Protein AF-A0A7C7FZJ0-F1 (afdb_monomer)

Secondary structure (DSSP, 8-state):
--------HHHHHHHHHHHHHHHHHHHHHHHHHHHHHHHHHHHHHHHHHHHHHHHHTTS----HHHHHHHTT--HHHHHHHHHHHHHT-

Structure (mmCIF, N/CA/C/O backbone):
data_AF-A0A7C7FZJ0-F1
#
_entry.id   AF-A0A7C7FZJ0-F1
#
loop_
_atom_site.group_PDB
_atom_site.id
_atom_site.type_symbol
_atom_site.label_atom_id
_atom_site.label_alt_id
_atom_site.label_comp_id
_atom_site.label_asym_id
_atom_site.label_entity_id
_atom_site.label_seq_id
_atom_site.pdbx_PDB_ins_code
_atom_site.Cartn_x
_atom_site.Cartn_y
_atom_site.Cartn_z
_atom_site.occupancy
_atom_site.B_iso_or_equiv
_atom_site.auth_seq_id
_atom_site.auth_comp_id
_atom_site.auth_asym_id
_atom_site.auth_atom_id
_atom_site.pdbx_PDB_model_num
ATOM 1 N N . MET A 1 1 ? 48.593 8.202 -24.278 1.00 37.09 1 MET A N 1
ATOM 2 C CA . MET A 1 1 ? 47.769 7.827 -25.450 1.00 37.09 1 MET A CA 1
ATOM 3 C C . MET A 1 1 ? 46.356 7.502 -24.976 1.00 37.09 1 MET A C 1
ATOM 5 O O . MET A 1 1 ? 46.208 6.575 -24.193 1.00 37.09 1 MET A O 1
ATOM 9 N N . LYS A 1 2 ? 45.336 8.276 -25.373 1.00 46.47 2 LYS A N 1
ATOM 10 C CA . LYS A 1 2 ? 43.922 7.915 -25.155 1.00 46.47 2 LYS A CA 1
ATOM 11 C C . LYS A 1 2 ? 43.467 7.076 -26.350 1.00 46.47 2 LYS A C 1
ATOM 13 O O . LYS A 1 2 ? 43.468 7.582 -27.466 1.00 46.47 2 LYS A O 1
ATOM 18 N N . LEU A 1 3 ? 43.100 5.818 -26.121 1.00 47.69 3 LEU A N 1
ATOM 19 C CA . LEU A 1 3 ? 42.412 4.988 -27.111 1.00 47.69 3 LEU A CA 1
ATOM 20 C C . LEU A 1 3 ? 40.985 5.528 -27.279 1.00 47.69 3 LEU A C 1
ATOM 22 O O . LEU A 1 3 ? 40.088 5.180 -26.516 1.00 47.69 3 LEU A O 1
ATOM 26 N N . THR A 1 4 ? 40.766 6.427 -28.237 1.00 55.50 4 THR A N 1
ATOM 27 C CA . THR A 1 4 ? 39.409 6.750 -28.690 1.00 55.50 4 THR A CA 1
ATOM 28 C C . THR A 1 4 ? 38.992 5.674 -29.681 1.00 55.50 4 THR A C 1
ATOM 30 O O . THR A 1 4 ? 39.351 5.748 -30.855 1.00 55.50 4 THR A O 1
ATOM 33 N N . ASN A 1 5 ? 38.265 4.659 -29.214 1.00 59.56 5 ASN A N 1
ATOM 34 C CA . ASN A 1 5 ? 37.595 3.720 -30.110 1.00 59.56 5 ASN A CA 1
ATOM 35 C C . ASN A 1 5 ? 36.574 4.514 -30.938 1.00 59.56 5 ASN A C 1
ATOM 37 O O . ASN A 1 5 ? 35.543 4.937 -30.418 1.00 59.56 5 ASN A O 1
ATOM 41 N N . GLN A 1 6 ? 36.891 4.781 -32.205 1.00 64.38 6 GLN A N 1
ATOM 42 C CA . GLN A 1 6 ? 35.952 5.396 -33.137 1.00 64.38 6 GLN A CA 1
ATOM 43 C C . GLN A 1 6 ? 34.949 4.327 -33.569 1.00 64.38 6 GLN A C 1
ATOM 45 O O . GLN A 1 6 ? 35.281 3.418 -34.326 1.00 64.38 6 GLN A O 1
ATOM 50 N N . HIS A 1 7 ? 33.729 4.410 -33.045 1.00 64.06 7 HIS A N 1
ATOM 51 C CA . HIS A 1 7 ? 32.633 3.565 -33.500 1.00 64.06 7 HIS A CA 1
ATOM 52 C C . HIS A 1 7 ? 32.162 4.012 -34.886 1.00 64.06 7 HIS A C 1
ATOM 54 O O . HIS A 1 7 ? 32.105 5.206 -35.184 1.00 64.06 7 HIS A O 1
ATOM 60 N N . THR A 1 8 ? 31.809 3.057 -35.746 1.00 81.06 8 THR A N 1
ATOM 61 C CA . THR A 1 8 ? 31.214 3.380 -37.048 1.00 81.06 8 THR A CA 1
ATOM 62 C C . THR A 1 8 ? 29.777 3.877 -36.866 1.00 81.06 8 THR A C 1
ATOM 64 O O . THR A 1 8 ? 29.115 3.567 -35.874 1.00 81.06 8 THR A O 1
ATOM 67 N N . ALA A 1 9 ? 29.254 4.640 -37.831 1.00 81.31 9 ALA A N 1
ATOM 68 C CA . ALA A 1 9 ? 27.881 5.155 -37.774 1.00 81.31 9 ALA A CA 1
ATOM 69 C C . ALA A 1 9 ? 26.831 4.042 -37.560 1.00 81.31 9 ALA A C 1
ATOM 71 O O . ALA A 1 9 ? 25.857 4.240 -36.835 1.00 81.31 9 ALA A O 1
ATOM 72 N N . GLU A 1 10 ? 27.058 2.853 -38.124 1.00 85.06 10 GLU A N 1
ATOM 73 C CA . GLU A 1 10 ? 26.202 1.676 -37.925 1.00 85.06 10 GLU A CA 1
ATOM 74 C C . GLU A 1 10 ? 26.269 1.119 -36.494 1.00 85.06 10 GLU A C 1
ATOM 76 O O . GLU A 1 10 ? 25.242 0.747 -35.926 1.00 85.06 10 GLU A O 1
ATOM 81 N N . GLN A 1 11 ? 27.440 1.146 -35.851 1.00 86.19 11 GLN A N 1
ATOM 82 C CA . GLN A 1 11 ? 27.577 0.754 -34.443 1.00 86.19 11 GLN A CA 1
ATOM 83 C C . GLN A 1 11 ? 26.847 1.726 -33.506 1.00 86.19 11 GLN A C 1
ATOM 85 O O . GLN A 1 11 ? 26.208 1.290 -32.548 1.00 86.19 11 GLN A O 1
ATOM 90 N N . TYR A 1 12 ? 26.869 3.030 -33.802 1.00 86.31 12 TYR A N 1
ATOM 91 C CA . TYR A 1 12 ? 26.091 4.012 -33.041 1.00 86.31 12 TYR A CA 1
ATOM 92 C C . TYR A 1 12 ? 24.583 3.801 -33.190 1.00 86.31 12 TYR A C 1
ATOM 94 O O . TYR A 1 12 ? 23.861 3.841 -32.193 1.00 86.31 12 TYR A O 1
ATOM 102 N N . LYS A 1 13 ? 24.095 3.534 -34.409 1.00 90.00 13 LYS A N 1
ATOM 103 C CA . LYS A 1 13 ? 22.676 3.215 -34.638 1.00 90.00 13 LYS A CA 1
ATOM 104 C C . LYS A 1 13 ? 22.253 1.972 -33.854 1.00 90.00 13 LYS A C 1
ATOM 106 O O . LYS A 1 13 ? 21.217 2.005 -33.190 1.00 90.00 13 LYS A O 1
ATOM 111 N N . ALA A 1 14 ? 23.068 0.916 -33.878 1.00 92.06 14 ALA A N 1
ATOM 112 C CA . ALA A 1 14 ? 22.802 -0.310 -33.132 1.00 92.06 14 ALA A CA 1
ATOM 113 C C . ALA A 1 14 ? 22.750 -0.072 -31.611 1.00 92.06 14 ALA A C 1
ATOM 115 O O . ALA A 1 14 ? 21.821 -0.542 -30.951 1.00 92.06 14 ALA A O 1
ATOM 116 N N . GLU A 1 15 ? 23.677 0.712 -31.047 1.00 93.25 15 GLU A N 1
ATOM 117 C CA . GLU A 1 15 ? 23.656 1.010 -29.607 1.00 93.25 15 GLU A CA 1
ATOM 118 C C . GLU A 1 15 ? 22.455 1.883 -29.216 1.00 93.25 15 GLU A C 1
ATOM 120 O O . GLU A 1 15 ? 21.846 1.649 -28.173 1.00 93.25 15 GLU A O 1
ATOM 125 N N . ILE A 1 16 ? 22.034 2.831 -30.063 1.00 93.06 16 ILE A N 1
ATOM 126 C CA . ILE A 1 16 ? 20.815 3.622 -29.822 1.00 93.06 16 ILE A CA 1
ATOM 127 C C . ILE A 1 16 ? 19.581 2.715 -29.754 1.00 93.06 16 ILE A C 1
ATOM 129 O O . ILE A 1 16 ? 18.758 2.871 -28.848 1.00 93.06 16 ILE A O 1
ATOM 133 N N . VAL A 1 17 ? 19.441 1.760 -30.680 1.00 95.56 17 VAL A N 1
ATOM 134 C CA . VAL A 1 17 ? 18.330 0.792 -30.663 1.00 95.56 17 VAL A CA 1
ATOM 135 C C . VAL A 1 17 ? 18.379 -0.054 -29.391 1.00 95.56 17 VAL A C 1
ATOM 137 O O . VAL A 1 17 ? 17.382 -0.134 -28.674 1.00 95.56 17 VAL A O 1
ATOM 140 N N . ARG A 1 18 ? 19.554 -0.581 -29.032 1.00 95.75 18 ARG A N 1
ATOM 141 C CA . ARG A 1 18 ? 19.741 -1.387 -27.817 1.00 95.75 18 ARG A CA 1
ATOM 142 C C . ARG A 1 18 ? 19.380 -0.628 -26.538 1.00 95.75 18 ARG A C 1
ATOM 144 O O . ARG A 1 18 ? 18.762 -1.186 -25.628 1.00 95.75 18 ARG A O 1
ATOM 151 N N . LEU A 1 19 ? 19.760 0.648 -26.450 1.00 96.44 19 LEU A N 1
ATOM 152 C CA . LEU A 1 19 ? 19.419 1.507 -25.315 1.00 96.44 19 L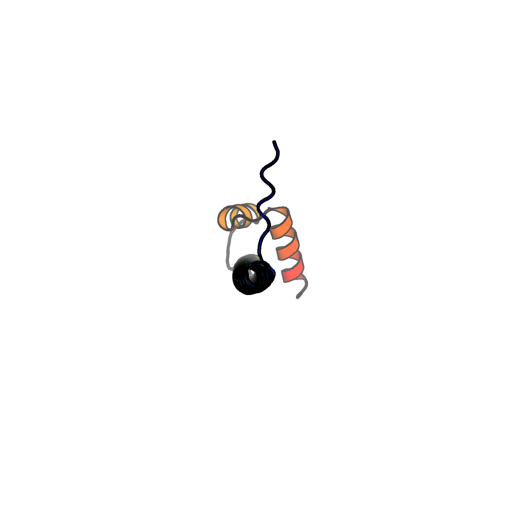EU A CA 1
ATOM 153 C C . LEU A 1 19 ? 17.912 1.774 -25.243 1.00 96.44 19 LEU A C 1
ATOM 155 O O . LEU A 1 19 ? 17.348 1.729 -24.150 1.00 96.44 19 LEU A O 1
ATOM 159 N N . ARG A 1 20 ? 17.242 1.978 -26.386 1.00 95.94 20 ARG A N 1
ATOM 160 C CA . ARG A 1 20 ? 15.778 2.137 -26.442 1.00 95.94 20 ARG A CA 1
ATOM 161 C C . ARG A 1 20 ? 15.048 0.876 -25.991 1.00 95.94 20 ARG A C 1
ATOM 163 O O . ARG A 1 20 ? 14.140 0.965 -25.170 1.00 95.94 20 ARG A O 1
ATOM 170 N N . GLU A 1 21 ? 15.458 -0.296 -26.467 1.00 97.25 21 GLU A N 1
ATOM 171 C CA . GLU A 1 21 ? 14.870 -1.576 -26.051 1.00 97.25 21 GLU A CA 1
ATOM 172 C C . GLU A 1 21 ? 15.047 -1.824 -24.549 1.00 97.25 21 GLU A C 1
ATOM 174 O O . GLU A 1 21 ? 14.110 -2.244 -23.860 1.00 97.25 21 GLU A O 1
ATOM 179 N N . ARG A 1 22 ? 16.231 -1.503 -24.011 1.00 96.75 22 ARG A N 1
ATOM 180 C CA . ARG A 1 22 ? 16.489 -1.571 -22.570 1.00 96.75 22 ARG A CA 1
ATOM 181 C C . ARG A 1 22 ? 15.567 -0.640 -21.789 1.00 96.75 22 ARG A C 1
ATOM 183 O O . ARG A 1 22 ? 14.984 -1.088 -20.803 1.00 96.75 22 ARG A O 1
ATOM 190 N N . ASP A 1 23 ? 15.438 0.616 -22.210 1.00 97.62 23 ASP A N 1
ATOM 191 C CA . ASP A 1 23 ? 14.593 1.606 -21.536 1.00 97.62 23 ASP A CA 1
ATOM 192 C C . ASP A 1 23 ? 13.119 1.170 -21.547 1.00 97.62 23 ASP A C 1
ATOM 194 O O . ASP A 1 23 ? 12.464 1.159 -20.504 1.00 97.62 23 ASP A O 1
ATOM 198 N N . ILE A 1 24 ? 12.614 0.675 -22.683 1.00 97.44 24 ILE A N 1
ATOM 199 C CA . ILE A 1 24 ? 11.257 0.111 -22.787 1.00 97.44 24 ILE A CA 1
ATOM 200 C C . ILE A 1 24 ? 11.066 -1.038 -21.788 1.00 97.44 24 ILE A C 1
ATOM 202 O O . ILE A 1 24 ? 10.074 -1.059 -21.048 1.00 97.44 24 ILE A O 1
ATOM 206 N N . LYS A 1 25 ? 12.023 -1.972 -21.717 1.00 97.31 25 LYS A N 1
ATOM 207 C CA . LYS A 1 25 ? 11.964 -3.110 -20.790 1.00 97.31 25 LYS A CA 1
ATOM 208 C C . LYS A 1 25 ? 11.993 -2.651 -19.331 1.00 97.31 25 LYS A C 1
ATOM 210 O O . LYS A 1 25 ? 11.164 -3.094 -18.540 1.00 97.31 25 LYS A O 1
ATOM 215 N N . GLN A 1 26 ? 12.898 -1.742 -18.975 1.00 97.00 26 GLN A N 1
ATOM 216 C CA . GLN A 1 26 ? 13.018 -1.213 -17.614 1.00 97.00 26 GLN A CA 1
ATOM 217 C C . GLN A 1 26 ? 11.753 -0.463 -17.187 1.00 97.00 26 GLN A C 1
ATOM 219 O O . GLN A 1 26 ? 11.218 -0.736 -16.112 1.00 97.00 26 GLN A O 1
ATOM 224 N N . ARG A 1 27 ? 11.211 0.409 -18.045 1.00 96.94 27 ARG A N 1
ATOM 225 C CA . ARG A 1 27 ? 9.955 1.124 -17.775 1.00 96.94 27 ARG A CA 1
ATOM 226 C C . ARG A 1 27 ? 8.775 0.175 -17.616 1.00 96.94 27 ARG A C 1
ATOM 228 O O . ARG A 1 27 ? 7.941 0.389 -16.740 1.00 96.94 27 ARG A O 1
ATOM 235 N N . SER A 1 28 ? 8.688 -0.868 -18.441 1.00 96.50 28 SER A N 1
ATOM 236 C CA . SER A 1 28 ? 7.652 -1.897 -18.301 1.00 96.50 28 SER A CA 1
ATOM 237 C C . SER A 1 28 ? 7.726 -2.580 -16.932 1.00 96.50 28 SER A C 1
ATOM 239 O O . SER A 1 28 ? 6.733 -2.617 -16.202 1.00 96.50 28 SER A O 1
ATOM 241 N N . THR A 1 29 ? 8.921 -3.017 -16.530 1.00 97.31 29 THR A N 1
ATOM 242 C CA . THR A 1 29 ? 9.147 -3.649 -15.225 1.00 97.31 29 THR A CA 1
ATOM 243 C C . THR A 1 29 ? 8.804 -2.709 -14.072 1.00 97.31 29 THR A C 1
ATOM 245 O O . THR A 1 29 ? 8.077 -3.102 -13.163 1.00 97.31 29 THR A O 1
ATOM 248 N N . ILE A 1 30 ? 9.262 -1.454 -14.117 1.00 97.12 30 ILE A N 1
ATOM 249 C CA . ILE A 1 30 ? 8.977 -0.459 -13.074 1.00 97.12 30 ILE A CA 1
ATOM 250 C C . ILE A 1 30 ? 7.472 -0.204 -12.959 1.00 97.12 30 ILE A C 1
ATOM 252 O O . ILE A 1 30 ? 6.951 -0.172 -11.844 1.00 97.12 30 ILE A O 1
ATOM 256 N N . ARG A 1 31 ? 6.752 -0.070 -14.082 1.00 96.44 31 ARG A N 1
ATOM 257 C CA . ARG A 1 31 ? 5.287 0.089 -14.069 1.00 96.44 31 ARG A CA 1
ATOM 258 C C . ARG A 1 31 ? 4.593 -1.101 -13.410 1.00 96.44 31 ARG A C 1
ATOM 260 O O . ARG A 1 31 ? 3.750 -0.893 -12.544 1.00 96.44 31 ARG A O 1
ATOM 267 N N . SER A 1 32 ? 4.988 -2.325 -13.760 1.00 96.19 32 SER A N 1
ATOM 268 C CA . SER A 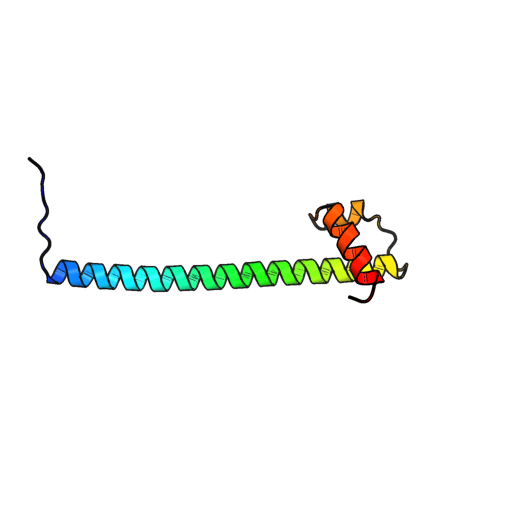1 32 ? 4.429 -3.543 -13.160 1.00 96.19 32 SER A CA 1
ATOM 269 C C . SER A 1 32 ? 4.701 -3.625 -11.652 1.00 96.19 32 SER A C 1
ATOM 271 O O . SER A 1 32 ? 3.785 -3.841 -10.859 1.00 96.19 32 SER A O 1
ATOM 273 N N . LEU A 1 33 ? 5.939 -3.357 -11.223 1.0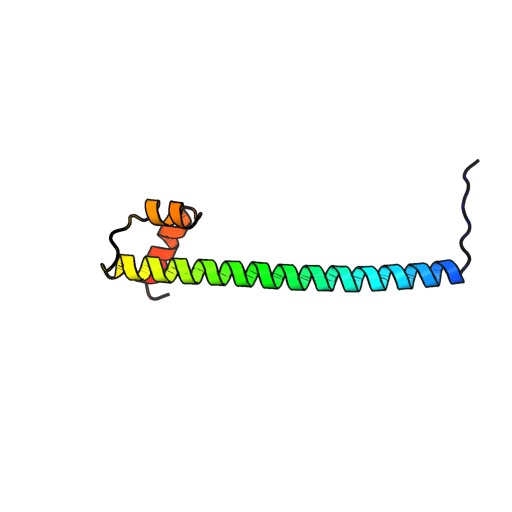0 97.38 33 LEU A N 1
ATOM 274 C CA . LEU A 1 33 ? 6.305 -3.334 -9.803 1.00 97.38 33 LEU A CA 1
ATOM 275 C C . LEU A 1 33 ? 5.551 -2.249 -9.027 1.00 97.38 33 LEU A C 1
ATOM 277 O O . LEU A 1 33 ? 5.117 -2.488 -7.901 1.00 97.38 33 LEU A O 1
ATOM 281 N N . THR A 1 34 ? 5.362 -1.077 -9.634 1.00 97.00 34 THR A N 1
ATOM 282 C CA . THR A 1 34 ? 4.611 0.035 -9.039 1.00 97.00 34 THR A CA 1
ATOM 283 C C . THR A 1 34 ? 3.147 -0.348 -8.847 1.00 97.00 34 THR A C 1
ATOM 285 O O . THR A 1 34 ? 2.637 -0.246 -7.735 1.00 97.00 34 THR A O 1
ATOM 288 N N . ALA A 1 35 ? 2.506 -0.900 -9.882 1.00 96.12 35 ALA A N 1
ATOM 289 C CA . ALA A 1 35 ? 1.128 -1.380 -9.805 1.00 96.12 35 ALA A CA 1
ATOM 290 C C . ALA A 1 35 ? 0.956 -2.483 -8.745 1.00 96.12 35 ALA A C 1
ATOM 292 O O . ALA A 1 35 ? 0.009 -2.454 -7.9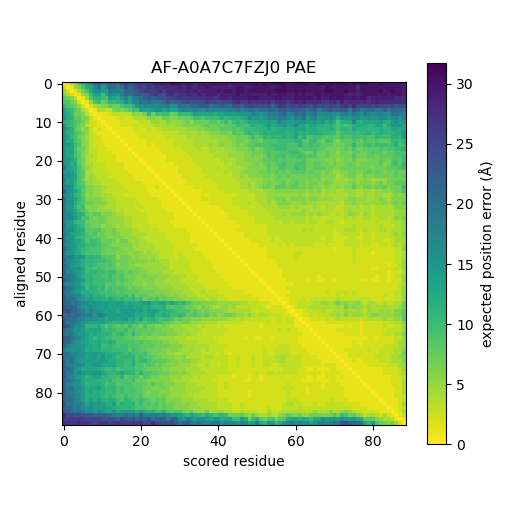59 1.00 96.12 35 ALA A O 1
ATOM 293 N N . ASN A 1 36 ? 1.899 -3.427 -8.663 1.00 97.56 36 ASN A N 1
ATOM 294 C CA . ASN A 1 36 ? 1.873 -4.485 -7.653 1.00 97.56 36 ASN A CA 1
ATOM 295 C C . ASN A 1 36 ? 2.026 -3.939 -6.231 1.00 97.56 36 ASN A C 1
ATOM 297 O O . ASN A 1 36 ? 1.289 -4.350 -5.333 1.00 97.56 36 ASN A O 1
ATOM 301 N N . ARG A 1 37 ? 2.949 -2.994 -6.024 1.00 96.69 37 ARG A N 1
ATOM 302 C CA . ARG A 1 37 ? 3.127 -2.309 -4.739 1.00 96.69 37 ARG A CA 1
ATOM 303 C C . ARG A 1 37 ? 1.847 -1.589 -4.324 1.00 96.69 37 ARG A C 1
ATOM 305 O O . ARG A 1 37 ? 1.428 -1.719 -3.176 1.00 96.69 37 ARG A O 1
ATOM 312 N N . ASP A 1 38 ? 1.233 -0.845 -5.237 1.00 96.62 38 ASP A N 1
ATOM 313 C CA . ASP A 1 38 ? 0.040 -0.051 -4.942 1.00 96.62 38 ASP A CA 1
ATOM 314 C C . ASP A 1 38 ? -1.169 -0.956 -4.654 1.00 96.62 38 ASP A C 1
ATOM 316 O O . ASP A 1 38 ? -1.890 -0.730 -3.683 1.00 96.62 38 ASP A O 1
ATOM 320 N N . ASN A 1 39 ? -1.317 -2.063 -5.388 1.00 97.56 39 ASN A N 1
ATOM 321 C CA . ASN A 1 39 ? -2.322 -3.089 -5.102 1.00 97.56 39 ASN A CA 1
ATOM 322 C C . ASN A 1 39 ? -2.102 -3.751 -3.729 1.00 97.56 39 ASN A C 1
ATOM 324 O O . ASN A 1 39 ? -3.049 -3.950 -2.968 1.00 97.56 39 ASN A O 1
ATOM 328 N N . LEU A 1 40 ? -0.854 -4.076 -3.375 1.00 96.31 40 LEU A N 1
ATOM 329 C CA . LEU A 1 40 ? -0.542 -4.664 -2.072 1.00 96.31 40 LEU A CA 1
ATOM 330 C C . LEU A 1 40 ? -0.861 -3.691 -0.928 1.00 96.31 40 LEU A C 1
ATOM 332 O O . LEU A 1 40 ? -1.447 -4.107 0.072 1.00 96.31 40 LEU A O 1
ATOM 336 N N . LYS A 1 41 ? -0.546 -2.401 -1.102 1.00 95.31 41 LYS A N 1
ATOM 337 C CA . LYS A 1 41 ? -0.920 -1.340 -0.157 1.00 95.31 41 LYS A CA 1
ATOM 338 C C . LYS A 1 41 ? -2.437 -1.221 -0.013 1.00 95.31 41 LYS A C 1
ATOM 340 O O . LYS A 1 41 ? -2.932 -1.242 1.108 1.00 95.31 41 LYS A O 1
ATOM 345 N N . ALA A 1 42 ? -3.179 -1.183 -1.119 1.00 95.25 42 ALA A N 1
ATOM 346 C CA . ALA A 1 42 ? -4.641 -1.113 -1.088 1.00 95.25 42 ALA A CA 1
ATOM 347 C C . ALA A 1 42 ? -5.265 -2.326 -0.374 1.00 95.25 42 ALA A C 1
ATOM 349 O O . ALA A 1 42 ? -6.142 -2.176 0.476 1.00 95.25 42 ALA A O 1
ATOM 350 N N . LYS A 1 43 ? -4.768 -3.540 -0.650 1.00 96.69 43 LYS A N 1
ATOM 351 C CA . LYS A 1 43 ? -5.200 -4.763 0.048 1.00 96.69 43 LYS A CA 1
ATOM 352 C C . LYS A 1 43 ? -4.902 -4.711 1.543 1.00 96.69 43 LYS A C 1
ATOM 354 O O . LYS A 1 43 ? -5.719 -5.171 2.339 1.00 96.69 43 LYS A O 1
ATOM 359 N N . HIS A 1 44 ? -3.737 -4.192 1.918 1.00 96.56 44 HIS A N 1
ATOM 360 C CA . HIS A 1 44 ? -3.363 -4.029 3.315 1.00 96.56 44 HIS A CA 1
ATOM 361 C C . HIS A 1 44 ? -4.304 -3.053 4.033 1.00 96.56 44 HIS A C 1
ATOM 363 O O . HIS A 1 44 ? -4.843 -3.401 5.084 1.00 96.56 44 HIS A O 1
ATOM 369 N N . GLU A 1 45 ? -4.595 -1.900 3.425 1.00 94.81 45 GLU A N 1
ATOM 370 C CA . GLU A 1 45 ? -5.505 -0.924 4.029 1.00 94.81 45 GLU A CA 1
ATOM 371 C C . GLU A 1 45 ? -6.944 -1.411 4.133 1.00 94.81 45 GLU A C 1
ATOM 373 O O . GLU A 1 45 ? -7.595 -1.195 5.153 1.00 94.81 45 GLU A O 1
ATOM 378 N N . ASN A 1 46 ? -7.441 -2.143 3.138 1.00 95.62 46 ASN A N 1
ATOM 379 C CA . ASN A 1 46 ? -8.782 -2.722 3.217 1.00 95.62 46 ASN A CA 1
ATOM 380 C C . ASN A 1 46 ? -8.907 -3.730 4.369 1.00 95.62 46 ASN A C 1
ATOM 382 O O . ASN A 1 46 ? -9.923 -3.756 5.071 1.00 95.62 46 ASN A O 1
ATOM 386 N N . LYS A 1 47 ? -7.862 -4.532 4.614 1.00 95.94 47 LYS A N 1
ATOM 387 C CA . LYS A 1 47 ? -7.821 -5.431 5.776 1.00 95.94 47 LYS A CA 1
ATOM 388 C C . LYS A 1 47 ? -7.828 -4.646 7.085 1.00 95.94 47 LYS A C 1
ATOM 390 O O . LYS A 1 47 ? -8.623 -4.965 7.965 1.00 95.94 47 LYS A O 1
ATOM 395 N N . LEU A 1 48 ? -7.001 -3.605 7.195 1.00 96.12 48 LEU A N 1
ATOM 396 C CA . LEU A 1 48 ? -6.970 -2.731 8.370 1.00 96.12 48 LEU A CA 1
ATOM 397 C C . LEU A 1 48 ? -8.329 -2.078 8.638 1.00 96.12 48 LEU A C 1
ATOM 399 O O . LEU A 1 48 ? -8.819 -2.143 9.765 1.00 96.12 48 LEU A O 1
ATOM 403 N N . ARG A 1 49 ? -8.976 -1.524 7.606 1.00 95.38 49 ARG A N 1
ATOM 404 C CA . ARG A 1 49 ? -10.320 -0.940 7.712 1.00 95.38 49 ARG A CA 1
ATOM 405 C C . ARG A 1 49 ? -11.347 -1.949 8.216 1.00 95.38 49 ARG A C 1
ATOM 407 O O . ARG A 1 49 ? -12.119 -1.631 9.112 1.00 95.38 49 ARG A O 1
ATOM 414 N N . THR A 1 50 ? -11.317 -3.175 7.698 1.00 95.50 50 THR A N 1
ATOM 415 C CA . THR A 1 50 ? -12.236 -4.244 8.121 1.00 95.50 50 THR A CA 1
ATOM 416 C C . THR A 1 50 ? -12.048 -4.595 9.597 1.00 95.50 50 THR A C 1
ATOM 418 O O . THR A 1 50 ? -13.013 -4.653 10.352 1.00 95.50 50 THR A O 1
ATOM 421 N N . VAL A 1 51 ? -10.800 -4.774 10.035 1.00 96.00 51 VAL A N 1
ATOM 422 C CA . VAL A 1 51 ? -10.469 -5.099 11.433 1.00 96.00 51 VAL A CA 1
ATOM 423 C C . VAL A 1 51 ? -10.878 -3.971 12.372 1.00 96.00 51 VAL A C 1
ATOM 425 O O . VAL A 1 51 ? -11.431 -4.224 13.441 1.00 96.00 51 VAL A O 1
ATOM 428 N N . LEU A 1 52 ? -10.633 -2.721 11.977 1.00 95.75 52 LEU A N 1
ATOM 429 C CA . LEU A 1 52 ? -11.028 -1.562 12.768 1.00 95.75 52 LEU A CA 1
ATOM 430 C C . LEU A 1 52 ? -12.540 -1.402 12.832 1.00 95.75 52 LEU A C 1
ATOM 432 O O . LEU A 1 52 ? -13.045 -1.083 13.902 1.00 95.75 52 LEU A O 1
ATOM 436 N N . LYS A 1 53 ? -13.259 -1.683 11.743 1.00 95.25 53 LYS A N 1
ATOM 437 C CA . LYS A 1 53 ? -14.721 -1.708 11.744 1.00 95.25 53 LYS A CA 1
ATOM 438 C C . LYS A 1 53 ? -15.252 -2.746 12.736 1.00 95.25 53 LYS A C 1
ATOM 440 O O . LYS A 1 53 ? -15.980 -2.374 13.643 1.00 95.25 53 LYS A O 1
ATOM 445 N N . LEU A 1 54 ? -14.766 -3.989 12.682 1.00 95.12 54 LEU A N 1
ATOM 446 C CA . LEU A 1 54 ? -15.131 -5.031 13.656 1.00 95.12 54 LEU A CA 1
ATOM 447 C C . LEU A 1 54 ? -14.822 -4.624 15.104 1.00 95.12 54 LEU A C 1
ATOM 449 O O . LEU A 1 54 ? -15.604 -4.900 16.009 1.00 95.12 54 LEU A O 1
ATOM 453 N N . LYS A 1 55 ? -13.694 -3.941 15.329 1.00 94.44 55 LYS A N 1
ATOM 454 C CA . LYS A 1 55 ? -13.342 -3.392 16.644 1.00 94.44 55 LYS A CA 1
ATOM 455 C C . LYS A 1 55 ? -14.312 -2.286 17.086 1.00 94.44 55 LYS A C 1
ATOM 457 O O . LYS A 1 55 ? -14.647 -2.204 18.263 1.00 94.44 55 LYS A O 1
ATOM 462 N N . ILE A 1 56 ? -14.701 -1.386 16.184 1.00 92.44 56 ILE A N 1
ATOM 463 C CA . ILE A 1 56 ? -15.625 -0.277 16.469 1.00 92.44 56 ILE A CA 1
ATOM 464 C C . ILE A 1 56 ? -17.026 -0.809 16.766 1.00 92.44 56 ILE A C 1
ATOM 466 O O . ILE A 1 56 ? -17.631 -0.360 17.735 1.00 92.44 56 ILE A O 1
ATOM 470 N N . ASP A 1 57 ? -17.473 -1.795 15.994 1.00 93.31 57 ASP A N 1
ATOM 471 C CA . ASP A 1 57 ? -18.776 -2.452 16.124 1.00 93.31 57 ASP A CA 1
ATOM 472 C C . ASP A 1 57 ? -18.861 -3.348 17.380 1.00 93.31 57 ASP A C 1
ATOM 474 O O . ASP A 1 57 ? -19.906 -3.919 17.675 1.00 93.31 57 ASP A O 1
ATOM 478 N N . GLY A 1 58 ? -17.769 -3.478 18.145 1.00 92.69 58 GLY A N 1
ATOM 479 C CA . GLY A 1 58 ? -17.721 -4.256 19.388 1.00 92.69 58 GLY A CA 1
ATOM 480 C C . GLY A 1 58 ? -17.531 -5.761 19.186 1.00 92.69 58 GLY A C 1
ATOM 481 O O . GLY A 1 58 ? -17.561 -6.515 20.152 1.00 92.69 58 GLY A O 1
ATOM 482 N N . HIS A 1 59 ? -17.287 -6.215 17.956 1.00 93.81 59 HIS A N 1
ATOM 483 C CA . HIS A 1 59 ? -17.061 -7.627 17.627 1.00 93.81 59 HIS A CA 1
ATOM 484 C C . HIS A 1 59 ? -15.614 -8.091 17.841 1.00 93.81 59 HIS A C 1
ATOM 486 O O . HIS A 1 59 ? -15.313 -9.273 17.675 1.00 93.81 59 HIS A O 1
ATOM 492 N N . LEU A 1 60 ? -14.698 -7.174 18.163 1.00 93.06 60 LEU A N 1
ATOM 493 C CA . LEU A 1 60 ? -13.282 -7.480 18.335 1.00 93.06 60 LEU A CA 1
ATOM 494 C C . LEU A 1 60 ? -12.662 -6.682 19.485 1.00 93.06 60 LEU A C 1
ATOM 496 O O . LEU A 1 60 ? -12.454 -5.472 19.387 1.00 93.06 60 LEU A O 1
ATOM 500 N N . GLU A 1 61 ? -12.272 -7.387 20.544 1.00 92.00 61 GLU A N 1
ATOM 501 C CA . GLU A 1 61 ? -11.577 -6.819 21.702 1.00 92.00 61 GLU A CA 1
ATOM 502 C C . GLU A 1 61 ? -10.060 -6.739 21.460 1.00 92.00 61 GLU A C 1
ATOM 504 O O . GLU A 1 61 ? -9.265 -7.484 22.026 1.00 92.00 61 GLU A O 1
ATOM 509 N N . LEU A 1 62 ? -9.635 -5.835 20.573 1.00 93.38 62 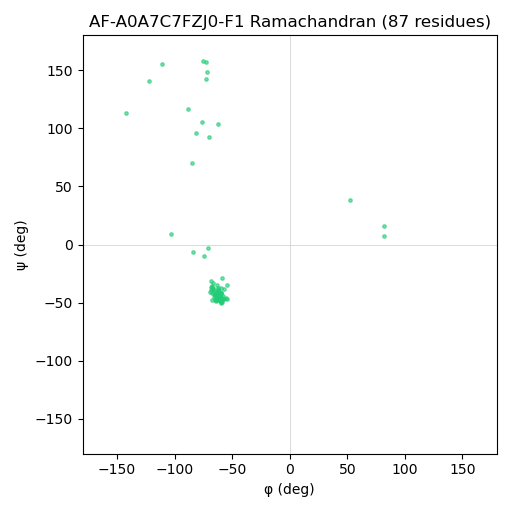LEU A N 1
ATOM 510 C CA . LEU A 1 62 ? -8.218 -5.511 20.366 1.00 93.38 62 LEU A CA 1
ATOM 511 C C . LEU A 1 62 ? -7.962 -4.028 20.592 1.00 93.38 62 LEU A C 1
ATOM 513 O O . LEU A 1 62 ? -8.729 -3.178 20.137 1.00 93.38 62 LEU A O 1
ATOM 517 N N . THR A 1 63 ? -6.841 -3.682 21.224 1.00 95.06 63 THR A N 1
ATOM 518 C CA . THR A 1 63 ? -6.445 -2.274 21.326 1.00 95.06 63 THR A CA 1
ATOM 519 C C . THR A 1 63 ? -5.89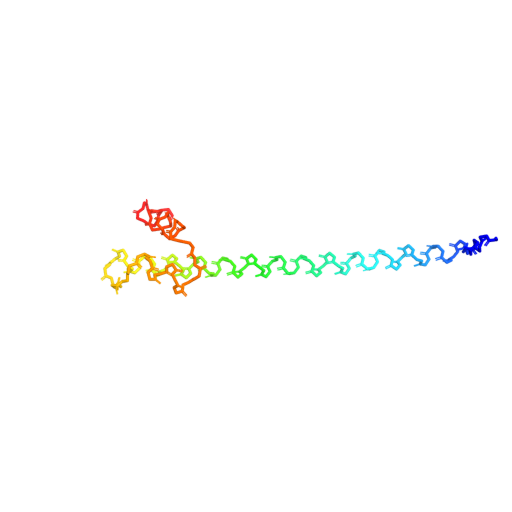7 -1.768 19.988 1.00 95.06 63 THR A C 1
ATOM 521 O O . THR A 1 63 ? -5.400 -2.530 19.156 1.00 95.06 63 THR A O 1
ATOM 524 N N . HIS A 1 64 ? -5.911 -0.448 19.772 1.00 95.19 64 HIS A N 1
ATOM 525 C CA . HIS A 1 64 ? -5.250 0.143 18.599 1.00 95.19 64 HIS A CA 1
ATOM 526 C C . HIS A 1 64 ? -3.743 -0.170 18.55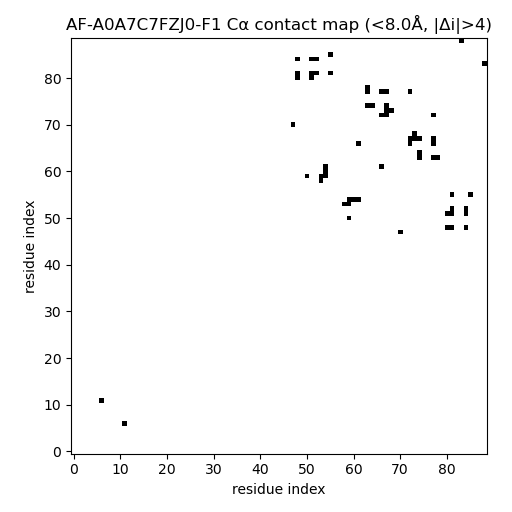5 1.00 95.19 64 HIS A C 1
ATOM 528 O O . HIS A 1 64 ? -3.176 -0.263 17.469 1.00 95.19 64 HIS A O 1
ATOM 534 N N . ARG A 1 65 ? -3.095 -0.370 19.714 1.00 96.12 65 ARG A N 1
ATOM 535 C CA . ARG A 1 65 ? -1.683 -0.779 19.783 1.00 96.12 65 ARG A CA 1
ATOM 536 C C . ARG A 1 65 ? -1.488 -2.210 19.284 1.00 96.12 65 ARG A C 1
ATOM 538 O O . ARG A 1 65 ? -0.548 -2.456 18.533 1.00 96.12 65 ARG A O 1
ATOM 545 N N . ASP A 1 66 ? -2.388 -3.124 19.640 1.00 96.31 66 ASP A N 1
ATOM 546 C CA . ASP A 1 66 ? -2.321 -4.517 19.182 1.00 96.31 66 ASP A CA 1
ATOM 547 C C . ASP A 1 66 ? -2.517 -4.618 17.672 1.00 96.31 66 ASP A C 1
ATOM 549 O O . ASP A 1 66 ? -1.775 -5.331 16.996 1.00 96.31 66 ASP A O 1
ATOM 553 N N . ILE A 1 67 ? -3.477 -3.864 17.132 1.00 95.50 67 ILE A N 1
ATOM 554 C CA . ILE A 1 67 ? -3.722 -3.800 15.687 1.00 95.50 67 ILE A CA 1
ATOM 555 C C . ILE A 1 67 ? -2.496 -3.221 14.972 1.00 95.50 67 ILE A C 1
ATOM 557 O O . ILE A 1 67 ? -2.005 -3.834 14.028 1.00 95.50 67 ILE A O 1
ATOM 561 N N . ALA A 1 68 ? -1.945 -2.105 15.457 1.00 96.25 68 ALA A N 1
ATOM 562 C CA . ALA A 1 68 ? -0.733 -1.501 14.899 1.00 96.25 68 ALA A CA 1
ATOM 563 C C . ALA A 1 68 ? 0.432 -2.505 14.837 1.00 96.25 68 ALA A C 1
ATOM 565 O O . ALA A 1 68 ? 1.058 -2.673 13.792 1.00 96.25 68 ALA A O 1
ATOM 566 N N . LYS A 1 69 ? 0.667 -3.246 15.928 1.00 96.38 69 LYS A N 1
ATOM 567 C CA . LYS A 1 69 ? 1.727 -4.259 15.999 1.00 96.38 69 LYS A CA 1
ATOM 568 C C . LYS A 1 69 ? 1.485 -5.430 15.041 1.00 96.38 69 LYS A C 1
ATOM 570 O O . LYS A 1 69 ? 2.400 -5.816 14.323 1.00 96.38 69 LYS A O 1
ATOM 575 N N . ARG A 1 70 ? 0.273 -5.997 15.018 1.00 95.12 70 ARG A N 1
ATOM 576 C CA . ARG A 1 70 ? -0.063 -7.177 14.193 1.00 95.12 70 ARG A CA 1
ATOM 577 C C . ARG A 1 70 ? -0.024 -6.888 12.696 1.00 95.12 70 ARG A C 1
ATOM 579 O O . ARG A 1 70 ? 0.306 -7.771 11.914 1.00 95.12 70 ARG A O 1
ATOM 586 N N . TYR A 1 71 ? -0.372 -5.666 12.313 1.00 94.31 71 TYR A N 1
ATOM 587 C CA . TYR A 1 71 ? -0.450 -5.251 10.917 1.00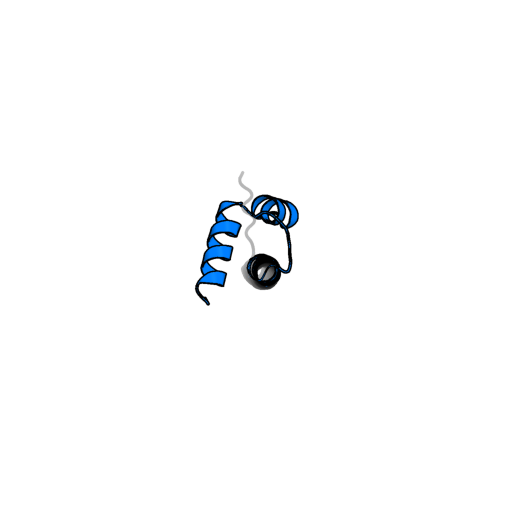 94.31 71 TYR A CA 1
ATOM 588 C C . TYR A 1 71 ? 0.749 -4.404 10.483 1.00 94.31 71 TYR A C 1
ATOM 590 O O . TYR A 1 71 ? 0.741 -3.888 9.376 1.00 94.31 71 TYR A O 1
ATOM 598 N N . PHE A 1 72 ? 1.794 -4.288 11.308 1.00 93.81 72 PHE A N 1
ATOM 599 C CA . PHE A 1 72 ? 3.000 -3.516 10.982 1.00 93.81 72 PHE A CA 1
ATOM 600 C C . PHE A 1 72 ? 2.691 -2.073 10.538 1.00 93.81 72 PHE A C 1
ATOM 602 O O . PHE A 1 72 ? 3.325 -1.529 9.637 1.00 93.81 72 PHE A O 1
ATOM 609 N N . ALA A 1 73 ? 1.705 -1.455 11.188 1.00 94.19 73 ALA A N 1
ATOM 610 C CA . ALA A 1 73 ? 1.275 -0.086 10.945 1.00 94.19 73 ALA A CA 1
ATOM 611 C C . ALA A 1 73 ? 1.638 0.805 12.137 1.00 94.19 73 ALA A C 1
ATOM 613 O O . ALA A 1 73 ? 1.772 0.340 13.270 1.00 94.19 73 ALA A O 1
ATOM 614 N N . SER A 1 74 ? 1.783 2.109 11.908 1.00 96.38 74 SER A N 1
ATOM 615 C CA . SER A 1 74 ? 2.019 3.039 13.011 1.00 96.38 74 SER A CA 1
ATOM 616 C C . SER A 1 74 ? 0.753 3.218 13.852 1.00 96.38 74 SER A C 1
ATOM 618 O O . SER A 1 74 ? -0.374 3.189 13.355 1.00 96.38 74 SER A O 1
ATOM 620 N N . TYR A 1 75 ? 0.930 3.455 15.152 1.00 96.38 75 TYR A N 1
ATOM 621 C CA . TYR A 1 75 ? -0.197 3.727 16.046 1.00 96.38 75 TYR A CA 1
ATOM 622 C C . TYR A 1 75 ? -0.999 4.968 15.618 1.00 96.38 75 TYR A C 1
ATOM 624 O O . TYR A 1 75 ? -2.227 4.970 15.705 1.00 96.38 75 TYR A O 1
ATOM 632 N N . SER A 1 76 ? -0.318 6.011 15.126 1.00 96.88 76 SER A N 1
ATOM 633 C CA . SER A 1 76 ? -0.963 7.224 14.612 1.00 96.88 76 SER A CA 1
ATOM 634 C C . SER A 1 76 ? -1.843 6.931 13.399 1.00 96.88 76 SER A C 1
ATOM 636 O O . SER A 1 76 ? -2.976 7.406 13.352 1.00 96.88 76 SER A O 1
ATOM 638 N N . HIS A 1 77 ? -1.368 6.094 12.472 1.00 96.75 77 HIS A N 1
ATOM 639 C CA . HIS A 1 77 ? -2.146 5.659 11.314 1.00 96.75 77 HIS A CA 1
ATOM 640 C C . HIS A 1 77 ? -3.420 4.931 11.734 1.00 96.75 77 HIS A C 1
ATOM 642 O O . HIS A 1 77 ? -4.510 5.315 11.323 1.00 96.75 77 HIS A O 1
ATOM 648 N N . ILE A 1 78 ? -3.307 3.953 12.638 1.00 97.06 78 ILE A N 1
ATOM 649 C CA . ILE A 1 78 ? -4.465 3.209 13.154 1.00 97.06 78 ILE A CA 1
ATOM 650 C C . ILE A 1 78 ? -5.478 4.130 13.841 1.00 97.06 78 ILE A C 1
ATOM 652 O O . ILE A 1 78 ? -6.683 3.979 13.639 1.00 97.06 78 ILE A O 1
ATOM 656 N N . LYS A 1 79 ? -5.011 5.098 14.638 1.00 95.94 79 LYS A N 1
ATOM 657 C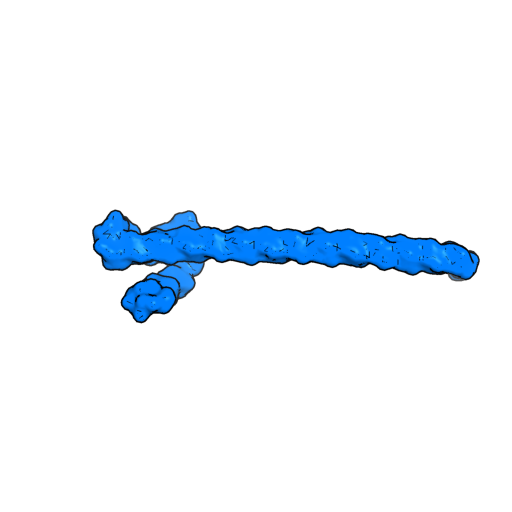 CA . LYS A 1 79 ? -5.890 6.056 15.320 1.00 95.94 79 LYS A CA 1
ATOM 658 C C . LYS A 1 79 ? -6.661 6.921 14.318 1.00 95.94 79 LYS A C 1
ATOM 660 O O . LYS A 1 79 ? -7.873 7.062 14.463 1.00 95.94 79 LYS A O 1
ATOM 665 N N . ASN A 1 80 ? -5.977 7.460 13.310 1.00 95.88 80 ASN A N 1
ATOM 666 C CA . ASN A 1 80 ? -6.597 8.292 12.278 1.00 95.88 80 ASN A CA 1
ATOM 667 C C . ASN A 1 80 ? -7.584 7.478 11.435 1.00 95.88 80 ASN A C 1
ATOM 669 O O . ASN A 1 80 ? -8.718 7.899 11.238 1.00 95.88 80 ASN A O 1
ATOM 673 N N . LEU A 1 81 ? -7.187 6.275 11.016 1.00 95.12 81 LEU A N 1
ATOM 674 C CA . LEU A 1 81 ? -8.036 5.383 10.234 1.00 95.12 81 LEU A CA 1
ATOM 675 C C . LEU A 1 81 ? -9.286 4.957 11.014 1.00 95.12 81 LEU A C 1
ATOM 677 O O . LEU A 1 81 ? -10.383 4.945 10.466 1.00 95.12 81 LEU A O 1
ATOM 681 N N . SER A 1 82 ? -9.147 4.671 12.311 1.00 94.69 82 SER A N 1
ATOM 682 C CA . SER A 1 82 ? -10.291 4.376 13.177 1.00 94.69 82 SER A CA 1
ATOM 683 C C . SER A 1 82 ? -11.247 5.560 13.309 1.00 94.69 82 SER A C 1
ATOM 685 O O . SER A 1 82 ? -12.446 5.330 13.449 1.00 94.69 82 SER A O 1
ATOM 687 N N . ALA A 1 83 ? -10.741 6.796 13.322 1.00 94.06 83 ALA A N 1
ATOM 688 C CA . ALA A 1 83 ? -11.582 7.985 13.365 1.00 94.06 83 ALA A CA 1
ATOM 689 C C . ALA A 1 83 ? -12.365 8.142 12.054 1.00 94.06 83 ALA A C 1
ATOM 691 O O . ALA A 1 83 ? -13.580 8.271 12.110 1.00 94.06 83 ALA A O 1
ATOM 692 N N . LEU A 1 84 ? -11.699 8.011 10.901 1.00 93.75 84 LEU A N 1
ATOM 693 C CA . LEU A 1 84 ? -12.332 8.085 9.576 1.00 93.75 84 LEU A CA 1
ATOM 694 C C . LEU A 1 84 ? -13.479 7.076 9.419 1.00 93.75 84 LEU A C 1
ATOM 696 O O . LEU A 1 84 ? -14.581 7.441 9.023 1.00 93.75 84 LEU A O 1
ATOM 700 N N . ILE A 1 85 ? -13.256 5.823 9.832 1.00 93.06 85 ILE A N 1
ATOM 701 C CA . ILE A 1 85 ? -14.287 4.775 9.763 1.00 93.06 85 ILE A CA 1
ATOM 702 C C . ILE A 1 85 ? -15.506 5.122 10.628 1.00 93.06 85 ILE A C 1
ATOM 704 O O . ILE A 1 85 ? -16.633 4.843 10.230 1.00 93.06 85 ILE A O 1
ATOM 708 N N . ARG A 1 86 ? -15.305 5.738 11.804 1.00 90.06 86 ARG A N 1
ATOM 709 C CA . ARG A 1 86 ? -16.417 6.199 12.658 1.00 90.06 86 ARG A CA 1
ATOM 710 C C . ARG A 1 86 ? -17.191 7.356 12.033 1.00 90.06 86 ARG A C 1
ATOM 712 O O . ARG A 1 86 ? -18.388 7.459 12.275 1.00 90.06 86 ARG A O 1
ATOM 719 N N . SER A 1 87 ? -16.518 8.203 11.259 1.00 86.62 87 SER A N 1
ATOM 720 C CA . SER A 1 87 ? -17.119 9.342 10.558 1.00 86.62 87 SER A CA 1
ATOM 721 C C . SER A 1 87 ? -17.955 8.940 9.338 1.00 86.62 87 SER A C 1
ATOM 723 O O . SER A 1 87 ? -18.664 9.783 8.800 1.00 86.62 87 SER A O 1
ATOM 725 N N . GLY A 1 88 ? -17.895 7.674 8.904 1.00 75.25 88 GLY A N 1
ATOM 726 C CA . GLY A 1 88 ? -18.586 7.195 7.705 1.00 75.25 88 GLY A CA 1
ATOM 727 C C . GLY A 1 88 ? -17.851 7.479 6.387 1.00 75.25 88 GLY A C 1
ATOM 728 O O . GLY A 1 88 ? -18.480 7.373 5.336 1.00 75.25 88 GLY A O 1
ATOM 729 N N . GLU A 1 89 ? -16.552 7.813 6.444 1.00 54.50 89 GLU A N 1
ATOM 730 C CA . GLU A 1 89 ? -15.672 8.066 5.281 1.00 54.50 89 GLU A CA 1
ATOM 731 C C . GLU A 1 89 ? -14.849 6.843 4.814 1.00 54.50 89 GLU A C 1
ATOM 733 O O . GLU A 1 89 ? -14.182 6.141 5.626 1.00 54.50 89 GLU A O 1
#

Sequence (89 aa):
MKLTNQHTAEQYKAEIVRLRERDIKQRSTIRSLTANRDNLKAKHENKLRTVLKLKIDGHLELTHRDIAKRYFASYSHIKNLSALIRSGE

Mean predicted aligned error: 7.32 Å

pLDDT: mean 90.68, std 12.52, range [37.09, 97.62]

Foldseek 3Di:
DDPPPDDDPVRVVVVVVVVVVVVVVVVVVVVVVVVVVVVVVVVLVVVLLVQLVCVVVVNDPDDLVRSCVVSVHDSVVSVVSSVVSVVVD

Radius of gyration: 25.46 Å; Cα contacts (8 Å, |Δi|>4): 32; chains: 1; bounding box: 66×17×60 Å

Solvent-accessible surface area (backbone atoms only — not comparable to full-atom values): 5155 Å² total; per-residue (Å²): 136,83,87,75,82,81,74,52,74,66,55,50,54,52,49,52,52,52,52,50,55,48,50,55,52,52,53,51,50,52,51,53,53,48,53,50,52,52,50,52,51,51,54,50,50,54,51,51,52,52,54,44,47,38,35,71,75,67,77,36,98,66,53,62,63,55,51,12,62,77,66,77,45,54,56,68,56,44,54,52,53,49,50,37,56,73,73,75,100

Nearest PDB structures (foldseek):
  4pcq-assembly2_C  TM=7.359E-01  e=3.310E+00  Mycobacterium tuberculosis H37Rv
  7l7b-assembly1_F  TM=5.663E-01  e=2.398E+00  Clostridia bacterium
  7clu-assembly1_B  TM=5.018E-01  e=2.910E+00  Serratia marcescens
  7clf-assembly1_A  TM=5.006E-01  e=5.200E+00  Serratia marcescens
  2r3s-assembly1_A  TM=4.221E-01  e=8.712E+00  Nostoc punctiforme PCC 73102